Protein AF-A0A7K5X1K3-F1 (afdb_monomer_lite)

Organism: NCBI:txid458190

Foldseek 3Di:
DWDADQQQWIWDWDDDPPDIDIDTLEHPRAGFPDWAADPVRQWIWTAGCQGWIWIAGVVVSGYTHTDDGPNDNPRDDDYDDDDDPDDDD

Sequence (89 aa):
LYFSAQEGMLFFYDIEGLQYEMKICADILQPISSLIFSPDYTTLLLVTDQGTVYTYKPAHSGEAVKLLDACSSCFLAADFLTPGDKYCV

Secondary structure (DSSP, 8-state):
-EEE-TTSEEEEEEEETTEEEEEEEEE-SS-EEEEEE-TTSS-EEEEETTSEEEEE-GGGT---EEEEE---TT----------TT---

Structure (mmCIF, N/CA/C/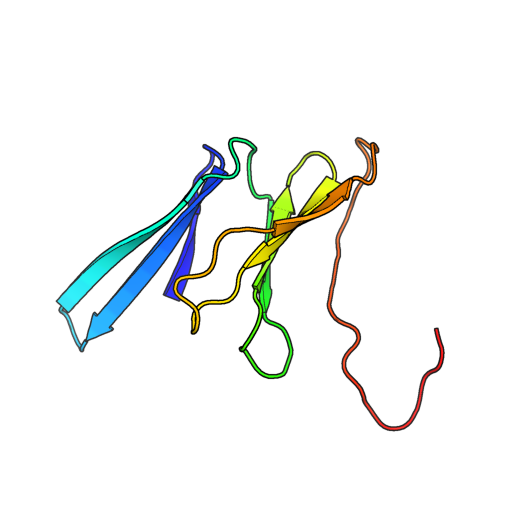O backbone):
data_AF-A0A7K5X1K3-F1
#
_entry.id   AF-A0A7K5X1K3-F1
#
loop_
_atom_site.group_PDB
_atom_site.id
_atom_site.type_symbol
_atom_site.label_atom_id
_atom_site.label_alt_id
_atom_site.label_comp_id
_atom_site.label_asym_id
_atom_site.label_entity_id
_atom_site.label_seq_id
_atom_site.pdbx_PDB_ins_code
_atom_site.Cartn_x
_atom_site.Cartn_y
_atom_site.Cartn_z
_atom_site.occupancy
_atom_site.B_iso_or_equiv
_atom_site.auth_seq_id
_atom_site.auth_comp_id
_atom_site.auth_asym_id
_atom_site.auth_atom_id
_atom_site.pdbx_PDB_model_num
ATOM 1 N N . LEU A 1 1 ? -8.083 3.488 8.479 1.00 92.00 1 LEU A N 1
ATOM 2 C CA . LEU A 1 1 ? -7.725 4.366 7.332 1.00 92.00 1 LEU A CA 1
ATOM 3 C C . LEU A 1 1 ? -6.208 4.426 7.215 1.00 92.00 1 LEU A C 1
ATOM 5 O O . LEU A 1 1 ? -5.570 4.581 8.245 1.00 92.00 1 LEU A O 1
ATOM 9 N N . TYR A 1 2 ? -5.642 4.311 6.013 1.00 94.81 2 TYR A N 1
ATOM 10 C CA . TYR A 1 2 ? -4.191 4.410 5.801 1.00 94.81 2 TYR A CA 1
ATOM 11 C C . TYR A 1 2 ? -3.809 5.736 5.151 1.00 94.81 2 TYR A C 1
ATOM 13 O O . TYR A 1 2 ? -4.546 6.237 4.303 1.00 94.81 2 TYR A O 1
ATOM 21 N N . PHE A 1 3 ? -2.659 6.281 5.538 1.00 95.00 3 PHE A N 1
ATOM 22 C CA . PHE A 1 3 ? -2.060 7.459 4.913 1.00 95.00 3 PHE A CA 1
ATOM 23 C C . PHE A 1 3 ? -0.535 7.421 5.054 1.00 95.00 3 PHE A C 1
ATOM 25 O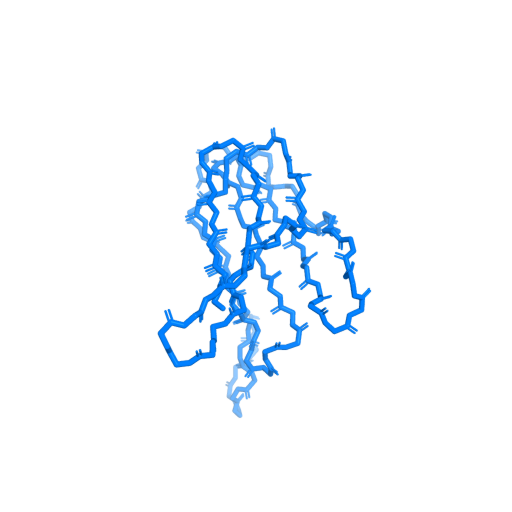 O . PHE A 1 3 ? -0.002 6.733 5.928 1.00 95.00 3 PHE A O 1
ATOM 32 N N . SER A 1 4 ? 0.164 8.153 4.189 1.00 94.38 4 SER A N 1
ATOM 33 C CA . SER A 1 4 ? 1.614 8.323 4.247 1.00 94.38 4 SER A CA 1
ATOM 34 C C . SER A 1 4 ? 1.984 9.744 4.660 1.00 94.38 4 SER A C 1
ATOM 36 O O . SER A 1 4 ? 1.265 10.700 4.364 1.00 94.38 4 SER A O 1
ATOM 38 N N . ALA A 1 5 ? 3.117 9.884 5.344 1.00 88.19 5 ALA A N 1
ATOM 39 C CA . ALA A 1 5 ? 3.760 11.177 5.569 1.00 88.19 5 ALA A CA 1
ATOM 40 C C . ALA A 1 5 ? 4.951 11.369 4.621 1.00 88.19 5 ALA A C 1
ATOM 42 O O . ALA A 1 5 ? 5.497 10.404 4.083 1.00 88.19 5 ALA A O 1
ATOM 43 N N . GLN A 1 6 ? 5.389 12.622 4.465 1.00 79.31 6 GLN A N 1
ATOM 44 C CA . GLN A 1 6 ? 6.496 13.001 3.578 1.00 79.31 6 GLN A CA 1
ATOM 45 C C . GLN A 1 6 ? 7.817 12.275 3.904 1.00 79.31 6 GLN A C 1
ATOM 47 O O . GLN A 1 6 ? 8.651 12.102 3.023 1.00 79.31 6 GLN A O 1
ATOM 52 N N . GLU A 1 7 ? 7.986 11.797 5.138 1.00 86.69 7 GLU A N 1
ATOM 53 C CA . GLU A 1 7 ? 9.175 11.062 5.591 1.00 86.69 7 GLU A CA 1
ATOM 54 C C . GLU A 1 7 ? 9.171 9.566 5.215 1.00 86.69 7 GLU A C 1
ATOM 56 O O . GLU A 1 7 ? 10.126 8.860 5.513 1.00 86.69 7 GLU A O 1
ATOM 61 N N . GLY A 1 8 ? 8.128 9.064 4.543 1.00 92.00 8 GLY A N 1
ATOM 62 C CA . GLY A 1 8 ? 8.060 7.657 4.123 1.00 92.00 8 GLY A CA 1
ATOM 63 C C . GLY A 1 8 ? 7.474 6.702 5.161 1.00 92.00 8 GLY A C 1
ATOM 64 O O . GLY A 1 8 ? 7.523 5.484 4.987 1.00 92.00 8 GLY A O 1
ATOM 65 N N . MET A 1 9 ? 6.882 7.244 6.224 1.00 94.19 9 MET A N 1
ATOM 66 C CA . MET A 1 9 ? 6.129 6.468 7.204 1.00 94.19 9 MET A CA 1
ATOM 67 C C . MET A 1 9 ? 4.717 6.162 6.698 1.00 94.19 9 MET A C 1
ATOM 69 O O . MET A 1 9 ? 4.001 7.056 6.234 1.00 94.19 9 MET A O 1
ATOM 73 N N . LEU A 1 10 ? 4.304 4.902 6.846 1.00 95.69 10 LEU A N 1
ATOM 74 C CA . LEU A 1 10 ? 2.926 4.453 6.678 1.00 95.69 10 LEU A CA 1
ATOM 75 C C . LEU A 1 10 ? 2.221 4.460 8.034 1.00 95.69 10 LEU A C 1
ATOM 77 O O . LEU A 1 10 ? 2.662 3.797 8.975 1.00 95.69 10 LEU A O 1
ATOM 81 N N . PHE A 1 11 ? 1.079 5.131 8.097 1.00 94.88 11 PHE A N 1
ATOM 82 C CA . PHE A 1 11 ? 0.243 5.197 9.285 1.00 94.88 11 PHE A CA 1
ATOM 83 C C . PHE A 1 11 ? -1.101 4.511 9.069 1.00 94.88 11 PHE A C 1
ATOM 85 O O . PHE A 1 11 ? -1.657 4.512 7.967 1.00 94.88 11 PHE A O 1
ATOM 92 N N . PHE A 1 12 ? -1.653 3.997 10.164 1.00 94.19 12 PHE A N 1
ATOM 93 C CA . PHE A 1 12 ? -3.013 3.494 10.249 1.00 94.19 12 PHE A CA 1
ATOM 94 C C . PHE A 1 12 ? -3.779 4.222 11.349 1.00 94.19 12 PHE A C 1
ATOM 96 O O . PHE A 1 12 ? -3.347 4.254 12.501 1.00 94.19 12 PHE A O 1
ATOM 103 N N . TYR A 1 13 ? -4.933 4.774 10.985 1.00 94.12 13 TYR A N 1
ATOM 104 C CA . TYR A 1 13 ? -5.946 5.208 11.935 1.00 94.12 13 TYR A CA 1
ATOM 105 C C . TYR A 1 13 ? -6.983 4.114 12.141 1.00 94.12 13 TYR A C 1
ATOM 107 O O . TYR A 1 13 ? -7.685 3.733 11.194 1.00 94.12 13 TYR A O 1
ATOM 115 N N . ASP A 1 14 ? -7.089 3.675 13.385 1.00 93.06 14 ASP A N 1
ATOM 116 C CA . ASP A 1 14 ? -8.181 2.865 13.898 1.00 93.06 14 ASP A CA 1
ATOM 117 C C . ASP A 1 14 ? -9.258 3.821 14.414 1.00 93.06 14 ASP A C 1
ATOM 119 O O . ASP A 1 14 ? -8.982 4.604 15.319 1.00 93.06 14 ASP A O 1
ATOM 123 N N . ILE A 1 15 ? -10.424 3.874 13.768 1.00 94.31 15 ILE A N 1
ATOM 124 C CA . ILE A 1 15 ? -11.435 4.914 14.018 1.00 94.31 15 ILE A CA 1
ATOM 125 C C . ILE A 1 15 ? -12.710 4.251 14.527 1.00 94.31 15 ILE A C 1
ATOM 127 O O . ILE A 1 15 ? -13.338 3.477 13.804 1.00 94.31 15 ILE A O 1
ATOM 131 N N . GLU A 1 16 ? -13.135 4.635 15.728 1.00 95.00 16 GLU A N 1
ATOM 132 C CA . GLU A 1 16 ? -14.364 4.178 16.371 1.00 95.00 16 GLU A CA 1
ATOM 133 C C . GLU A 1 16 ? -15.224 5.388 16.771 1.00 95.00 16 GLU A C 1
ATOM 135 O O . GLU A 1 16 ? -15.022 6.049 17.793 1.00 95.00 16 GLU A O 1
ATOM 140 N N . GLY A 1 17 ? -16.206 5.723 15.929 1.00 94.19 17 GLY A N 1
ATOM 141 C CA . GLY A 1 17 ? -17.070 6.886 16.142 1.00 94.19 17 GLY A CA 1
ATOM 142 C C . GLY A 1 17 ? -16.297 8.209 16.079 1.00 94.19 17 GLY A C 1
ATOM 143 O O . GLY A 1 17 ? -15.825 8.598 15.015 1.00 94.19 17 GLY A O 1
ATOM 144 N N . LEU A 1 18 ? -16.211 8.918 17.211 1.00 94.06 18 LEU A N 1
ATOM 145 C CA . LEU A 1 18 ? -15.447 10.171 17.351 1.00 94.06 18 LEU A CA 1
ATOM 146 C C . LEU A 1 18 ? -14.046 9.961 17.944 1.00 94.06 18 LEU A C 1
ATOM 148 O O . LEU A 1 18 ? -13.308 10.929 18.129 1.00 94.06 18 LEU A O 1
ATOM 152 N N . GLN A 1 19 ? -13.694 8.723 18.282 1.00 96.12 19 GLN A N 1
ATOM 153 C CA . GLN A 1 19 ? -12.388 8.366 18.817 1.00 96.12 19 GLN A CA 1
ATOM 154 C C . GLN A 1 19 ? -11.540 7.740 17.715 1.00 96.12 19 GLN A C 1
ATOM 156 O O . GLN A 1 19 ? -12.057 7.081 16.812 1.00 96.12 19 GLN A O 1
ATOM 161 N N . TYR A 1 20 ? -10.231 7.965 17.783 1.00 95.19 20 TYR A N 1
ATOM 162 C CA . TYR A 1 20 ? -9.291 7.284 16.909 1.00 95.19 20 TYR A CA 1
ATOM 163 C C . TYR A 1 20 ? -7.966 7.008 17.617 1.00 95.19 20 TYR A C 1
ATOM 165 O O . TYR A 1 20 ? -7.518 7.796 18.452 1.00 95.19 20 TYR A O 1
ATOM 173 N N . GLU A 1 21 ? -7.322 5.913 17.231 1.00 95.81 21 GLU A N 1
ATOM 174 C CA . GLU A 1 21 ? -5.937 5.599 17.565 1.00 95.81 21 GLU A CA 1
ATOM 175 C C . GLU A 1 21 ? -5.075 5.649 16.304 1.00 95.81 21 GLU A C 1
ATOM 177 O O . GLU A 1 21 ? -5.484 5.200 15.234 1.00 95.81 21 GLU A O 1
ATOM 182 N N . MET A 1 22 ? -3.857 6.175 16.427 1.00 93.44 22 MET A N 1
ATOM 183 C CA . MET A 1 22 ? -2.862 6.181 15.354 1.00 93.44 22 MET A CA 1
ATOM 184 C C . MET A 1 22 ? -1.791 5.129 15.630 1.00 93.44 22 MET A C 1
ATOM 186 O O . MET A 1 22 ? -1.252 5.064 16.734 1.00 93.44 22 MET A O 1
ATOM 190 N N . LYS A 1 23 ? -1.434 4.345 14.611 1.00 92.88 23 LYS A N 1
ATOM 191 C CA . LYS A 1 23 ? -0.357 3.350 14.662 1.00 92.88 23 LYS A CA 1
ATOM 192 C C . LYS A 1 23 ? 0.604 3.580 13.495 1.00 92.88 23 LYS A C 1
ATOM 194 O O . LYS A 1 23 ? 0.161 3.832 12.375 1.00 92.88 23 LYS A O 1
ATOM 199 N N . ILE A 1 24 ? 1.908 3.488 13.755 1.00 92.62 24 ILE A N 1
ATOM 200 C CA . ILE A 1 24 ? 2.930 3.431 12.700 1.00 92.62 24 ILE A CA 1
ATOM 201 C C . ILE A 1 24 ? 3.010 1.981 12.231 1.00 92.62 24 ILE A C 1
ATOM 203 O O . ILE A 1 24 ? 3.213 1.075 13.037 1.00 92.62 24 ILE A O 1
ATOM 207 N N . CYS A 1 25 ? 2.818 1.766 10.935 1.00 93.56 25 CYS A N 1
ATOM 208 C CA . CYS A 1 25 ? 2.756 0.441 10.329 1.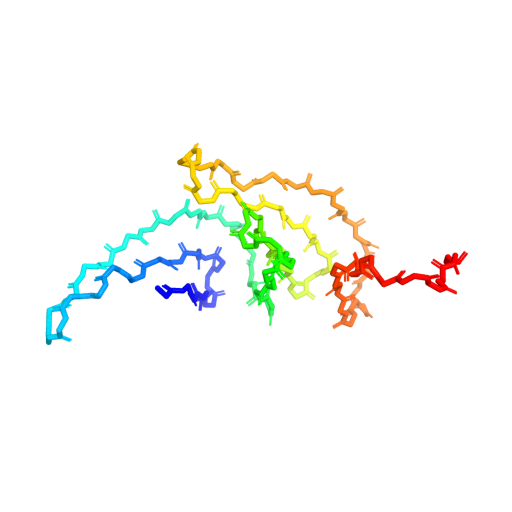00 93.56 25 CYS A CA 1
ATOM 209 C C . CYS A 1 25 ? 4.076 0.026 9.683 1.00 93.56 25 CYS A C 1
ATOM 211 O O . CYS A 1 25 ? 4.440 -1.144 9.749 1.00 93.56 25 CYS A O 1
ATOM 213 N N . ALA A 1 26 ? 4.758 0.965 9.030 1.00 93.56 26 ALA A N 1
ATOM 214 C CA . ALA A 1 26 ? 6.027 0.733 8.354 1.00 93.56 26 ALA A CA 1
ATOM 215 C C . ALA A 1 26 ? 6.792 2.049 8.185 1.00 93.56 26 ALA A C 1
ATOM 217 O O . ALA A 1 26 ? 6.181 3.117 8.108 1.00 93.56 26 ALA A O 1
ATOM 218 N N . ASP A 1 27 ? 8.112 1.942 8.069 1.00 93.81 27 ASP A N 1
ATOM 219 C CA . ASP A 1 27 ? 9.006 3.037 7.705 1.00 93.81 27 ASP A CA 1
ATOM 220 C C . ASP A 1 27 ? 9.797 2.638 6.452 1.00 93.81 27 ASP A C 1
ATOM 222 O O . ASP A 1 27 ? 10.592 1.698 6.473 1.00 93.81 27 ASP A O 1
ATOM 226 N N . ILE A 1 28 ? 9.511 3.312 5.338 1.00 93.12 28 ILE A N 1
ATOM 227 C CA . ILE A 1 28 ? 10.105 3.031 4.025 1.00 93.12 28 ILE A CA 1
ATOM 228 C C . ILE A 1 28 ? 11.372 3.865 3.793 1.00 93.12 28 ILE A C 1
ATOM 230 O O . ILE A 1 28 ? 12.112 3.601 2.843 1.00 93.12 28 ILE A O 1
ATOM 234 N N . LEU A 1 29 ? 11.644 4.861 4.649 1.00 91.44 29 LEU A N 1
ATOM 235 C CA . LEU A 1 29 ? 12.765 5.804 4.529 1.00 91.44 29 LEU A CA 1
ATOM 236 C C . LEU A 1 29 ? 12.815 6.557 3.182 1.00 91.44 29 LEU A C 1
ATOM 238 O O . LEU A 1 29 ? 13.841 7.134 2.817 1.00 91.44 29 LEU A O 1
ATOM 242 N N . GLN A 1 30 ? 11.719 6.537 2.420 1.00 91.19 30 GLN A N 1
ATOM 243 C CA . GLN A 1 30 ? 11.554 7.224 1.142 1.00 91.19 30 GLN A CA 1
ATOM 244 C C . GLN A 1 30 ? 10.132 7.785 1.043 1.00 91.19 30 GLN A C 1
ATOM 246 O O . GLN A 1 30 ? 9.192 7.077 1.414 1.00 91.19 30 GLN A O 1
ATOM 251 N N . PRO A 1 31 ? 9.941 9.000 0.496 1.00 92.88 31 PRO A N 1
ATOM 252 C CA . PRO A 1 31 ? 8.614 9.577 0.306 1.00 92.88 31 PRO A CA 1
ATOM 253 C C . PRO A 1 31 ? 7.683 8.644 -0.479 1.00 92.88 31 PRO A C 1
ATOM 255 O O . PRO A 1 31 ? 8.026 8.183 -1.571 1.00 92.88 31 PRO A O 1
ATOM 258 N N . ILE A 1 32 ? 6.508 8.364 0.093 1.00 94.69 32 ILE A N 1
ATOM 259 C CA . ILE A 1 32 ? 5.472 7.526 -0.523 1.00 94.69 32 ILE A CA 1
ATOM 260 C C . ILE A 1 32 ? 4.500 8.432 -1.279 1.00 94.69 32 ILE A C 1
ATOM 262 O O . ILE A 1 32 ? 3.803 9.247 -0.671 1.00 94.69 32 ILE A O 1
ATOM 266 N N . SER A 1 33 ? 4.427 8.235 -2.589 1.00 93.06 33 SER A N 1
ATOM 267 C CA . SER A 1 33 ? 3.632 9.015 -3.533 1.00 93.06 33 SER A CA 1
ATOM 268 C C . SER A 1 33 ? 2.229 8.448 -3.745 1.00 93.06 33 SER A C 1
ATOM 270 O O . SER A 1 33 ? 1.307 9.178 -4.104 1.00 93.06 33 SER A O 1
ATOM 272 N N . SER A 1 34 ? 2.038 7.140 -3.545 1.00 94.56 34 SER A N 1
ATOM 273 C CA . SER A 1 34 ? 0.740 6.480 -3.723 1.00 94.56 34 SER A CA 1
ATOM 274 C C . SER A 1 34 ? 0.559 5.274 -2.804 1.00 94.56 34 SER A C 1
ATOM 276 O O . SER A 1 34 ? 1.498 4.521 -2.535 1.00 94.56 34 SER A O 1
ATOM 278 N N . LEU A 1 35 ? -0.686 5.092 -2.358 1.00 96.06 35 LEU A N 1
ATOM 279 C CA . LEU A 1 35 ? -1.160 3.976 -1.543 1.00 96.06 35 LEU A CA 1
ATOM 280 C C . LEU A 1 35 ? -2.324 3.299 -2.263 1.00 96.06 35 LEU A C 1
ATOM 282 O O . LEU A 1 35 ? -3.339 3.947 -2.520 1.00 96.06 35 LEU A O 1
ATOM 286 N N . ILE A 1 36 ? -2.185 2.017 -2.601 1.00 96.25 36 ILE A N 1
ATOM 287 C CA . ILE A 1 36 ? -3.140 1.338 -3.489 1.00 96.25 36 ILE A CA 1
ATOM 288 C C . ILE A 1 36 ? -3.503 -0.025 -2.919 1.00 96.25 36 ILE A C 1
ATOM 290 O O . ILE A 1 36 ? -2.643 -0.890 -2.760 1.00 96.25 36 ILE A O 1
ATOM 294 N N . PHE A 1 37 ? -4.776 -0.221 -2.585 1.00 94.88 37 PHE A N 1
ATOM 2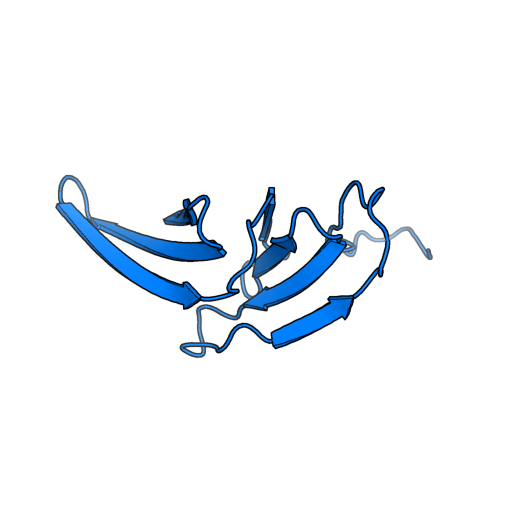95 C CA . PHE A 1 37 ? -5.256 -1.510 -2.104 1.00 94.88 37 PHE A CA 1
ATOM 296 C C . PHE A 1 37 ? -5.449 -2.493 -3.252 1.00 94.88 37 PHE A C 1
ATOM 298 O O . PHE A 1 37 ? -5.988 -2.157 -4.303 1.00 94.88 37 PHE A O 1
ATOM 305 N N . SER A 1 38 ? -5.057 -3.736 -2.998 1.00 93.75 38 SER A N 1
ATOM 306 C CA . SER A 1 38 ? -5.501 -4.879 -3.793 1.00 93.75 38 SER A CA 1
ATOM 307 C C . SER A 1 38 ? -7.028 -4.998 -3.761 1.00 93.75 38 SER A C 1
ATOM 309 O O . SER A 1 38 ? -7.651 -4.588 -2.778 1.00 93.75 38 SER A O 1
ATOM 311 N N . PRO A 1 39 ? -7.650 -5.591 -4.796 1.00 91.62 39 PRO A N 1
ATOM 312 C CA . PRO A 1 39 ? -9.108 -5.713 -4.874 1.00 91.62 39 PRO A CA 1
ATOM 313 C C . PRO A 1 39 ? -9.751 -6.465 -3.706 1.00 91.62 39 PRO A C 1
ATOM 315 O O . PRO A 1 39 ? -10.906 -6.216 -3.373 1.00 91.62 39 PRO A O 1
ATOM 318 N N . ASP A 1 40 ? -9.011 -7.386 -3.086 1.00 91.88 40 ASP A N 1
ATOM 319 C CA . ASP A 1 40 ? -9.455 -8.154 -1.921 1.00 91.88 40 ASP A CA 1
ATOM 320 C C . ASP A 1 40 ? -9.112 -7.480 -0.578 1.00 91.88 40 ASP A C 1
ATOM 322 O O . ASP A 1 40 ? -9.403 -8.030 0.482 1.00 91.88 40 ASP A O 1
ATOM 326 N N . TYR A 1 41 ? -8.506 -6.288 -0.619 1.00 91.06 41 TYR A N 1
ATOM 327 C CA . TYR A 1 41 ? -8.068 -5.494 0.531 1.00 91.06 41 TYR A CA 1
ATOM 328 C C . TYR A 1 41 ? -7.065 -6.190 1.466 1.00 91.06 41 TYR A C 1
ATOM 330 O O . TYR A 1 41 ? -6.820 -5.717 2.578 1.00 91.06 41 TYR A O 1
ATOM 338 N N . THR A 1 42 ? -6.429 -7.282 1.035 1.00 92.75 42 THR A N 1
ATOM 339 C CA . THR A 1 42 ? -5.470 -8.025 1.872 1.00 92.75 42 THR A CA 1
ATOM 340 C C . THR A 1 42 ? -4.045 -7.485 1.781 1.00 92.75 42 THR A C 1
ATOM 342 O O . THR A 1 42 ? -3.242 -7.674 2.698 1.00 92.75 42 THR A O 1
ATOM 345 N N . THR A 1 43 ? -3.726 -6.800 0.682 1.00 93.81 43 THR A N 1
ATOM 346 C CA . THR A 1 43 ? -2.408 -6.224 0.387 1.00 93.81 43 THR A CA 1
ATOM 347 C C . THR A 1 43 ? -2.534 -4.751 -0.005 1.00 93.81 43 THR A C 1
ATOM 349 O O . THR A 1 43 ? -3.433 -4.379 -0.759 1.00 93.81 43 THR A O 1
ATOM 352 N N . LEU A 1 44 ? -1.610 -3.923 0.474 1.00 95.88 44 LEU A N 1
ATOM 353 C CA . LEU A 1 44 ? -1.465 -2.507 0.151 1.00 95.88 44 LEU A CA 1
ATOM 354 C C . LEU A 1 44 ? -0.133 -2.289 -0.580 1.00 95.88 44 LEU A C 1
ATOM 356 O O . LEU A 1 44 ? 0.914 -2.694 -0.074 1.00 95.88 44 LEU A O 1
ATOM 360 N N . LEU A 1 45 ? -0.158 -1.657 -1.753 1.00 96.62 45 LEU A N 1
ATOM 361 C CA . LEU A 1 45 ? 1.049 -1.171 -2.420 1.00 96.62 45 LEU A CA 1
ATOM 362 C C . LEU A 1 45 ? 1.438 0.192 -1.863 1.00 96.62 45 LEU A C 1
ATOM 364 O O . LEU A 1 45 ? 0.590 1.076 -1.734 1.00 96.62 45 LEU A O 1
ATOM 368 N N . LEU A 1 46 ? 2.729 0.345 -1.583 1.00 96.19 46 LEU A N 1
ATOM 369 C CA . LEU A 1 46 ? 3.368 1.611 -1.242 1.00 96.19 46 LEU A CA 1
ATOM 370 C C . LEU A 1 46 ? 4.310 1.955 -2.392 1.00 96.19 46 LEU A C 1
ATOM 372 O O . LEU A 1 46 ? 5.297 1.252 -2.618 1.00 96.19 46 LEU A O 1
ATOM 376 N N . VAL A 1 47 ? 3.986 3.002 -3.139 1.00 95.19 47 VAL A N 1
ATOM 377 C CA . VAL A 1 47 ? 4.796 3.472 -4.266 1.00 95.19 47 VAL A CA 1
ATOM 378 C C . VAL A 1 47 ? 5.587 4.685 -3.812 1.00 95.19 47 VAL A C 1
ATOM 380 O O . VAL A 1 47 ? 5.001 5.617 -3.268 1.00 95.19 47 VAL A O 1
ATOM 383 N N . THR A 1 48 ? 6.902 4.682 -4.022 1.00 93.88 48 THR A N 1
ATOM 384 C CA . THR A 1 48 ? 7.755 5.829 -3.695 1.00 93.88 48 THR A CA 1
ATOM 385 C C . THR A 1 48 ? 7.898 6.782 -4.876 1.00 93.88 48 THR A C 1
ATOM 387 O O . THR A 1 48 ? 7.763 6.380 -6.034 1.00 93.88 48 THR A O 1
ATOM 390 N N . ASP A 1 49 ? 8.245 8.040 -4.598 1.00 90.12 49 ASP A N 1
ATOM 391 C CA . ASP A 1 49 ? 8.580 9.035 -5.635 1.00 90.12 49 ASP A CA 1
ATOM 392 C C . ASP A 1 49 ? 9.750 8.592 -6.537 1.00 90.12 49 ASP A C 1
ATOM 394 O O . ASP A 1 49 ? 9.904 9.078 -7.653 1.00 90.12 49 ASP A O 1
ATOM 398 N N . GLN A 1 50 ? 10.589 7.665 -6.062 1.00 89.88 50 GLN A N 1
ATOM 399 C CA . GLN A 1 50 ? 11.734 7.127 -6.806 1.00 89.88 50 GLN A CA 1
ATOM 400 C C . GLN A 1 50 ? 11.385 5.875 -7.629 1.00 89.88 50 GLN A C 1
ATOM 402 O O . GLN A 1 50 ? 12.266 5.251 -8.217 1.00 89.88 50 GLN A O 1
ATOM 407 N N . GLY A 1 51 ? 10.111 5.472 -7.656 1.00 91.31 51 GLY A N 1
ATOM 408 C CA . GLY A 1 51 ? 9.662 4.297 -8.400 1.00 91.31 51 GLY A CA 1
ATOM 409 C C . GLY A 1 51 ? 10.013 2.961 -7.753 1.00 91.31 51 GLY A C 1
ATOM 410 O O . GLY A 1 51 ? 10.006 1.927 -8.425 1.00 91.31 51 GLY A O 1
ATOM 411 N N . THR A 1 52 ? 10.320 2.952 -6.454 1.00 94.38 52 THR A N 1
ATOM 412 C CA . THR A 1 52 ? 10.355 1.707 -5.685 1.00 94.38 52 THR A CA 1
ATOM 413 C C . THR A 1 52 ? 8.936 1.355 -5.243 1.00 94.38 52 THR A C 1
ATOM 415 O O . THR A 1 52 ? 8.178 2.218 -4.804 1.00 94.38 52 THR A O 1
ATOM 418 N N . VAL A 1 53 ? 8.568 0.081 -5.352 1.00 95.56 53 VAL A N 1
ATOM 419 C CA . VAL A 1 53 ? 7.248 -0.423 -4.965 1.00 95.56 53 VAL A CA 1
ATOM 420 C C . VAL A 1 53 ? 7.406 -1.451 -3.854 1.00 95.56 53 VAL A C 1
ATOM 422 O O . VAL A 1 53 ? 8.159 -2.419 -3.989 1.00 95.56 53 VAL A O 1
ATOM 425 N N . TYR A 1 54 ? 6.664 -1.257 -2.768 1.00 96.38 54 TYR A N 1
ATOM 426 C CA . TYR A 1 54 ? 6.588 -2.165 -1.628 1.00 96.38 54 TYR A CA 1
ATOM 427 C C . TYR A 1 54 ? 5.183 -2.746 -1.499 1.00 96.38 54 TYR A C 1
ATOM 429 O O . TYR A 1 54 ? 4.201 -2.134 -1.914 1.00 96.38 54 TYR A O 1
ATOM 437 N N . THR A 1 55 ? 5.090 -3.914 -0.874 1.00 96.00 55 THR A N 1
ATOM 438 C CA . THR A 1 55 ? 3.830 -4.534 -0.455 1.00 96.00 55 THR A CA 1
ATOM 439 C C . THR A 1 55 ? 3.744 -4.548 1.064 1.00 96.00 55 THR A C 1
ATOM 441 O O . THR A 1 55 ? 4.714 -4.872 1.742 1.00 96.00 55 THR A O 1
ATOM 444 N N . TYR A 1 56 ? 2.577 -4.216 1.600 1.00 96.06 56 TYR A N 1
ATOM 445 C CA . TYR A 1 56 ? 2.265 -4.258 3.024 1.00 96.06 56 TYR A CA 1
ATOM 446 C C . TYR A 1 56 ? 1.003 -5.098 3.241 1.00 96.06 56 TYR A C 1
ATOM 448 O O . TYR A 1 56 ? 0.017 -4.928 2.524 1.00 96.06 56 TYR A O 1
ATOM 456 N N . LYS A 1 57 ? 1.020 -6.013 4.217 1.00 94.81 57 LYS A N 1
ATOM 457 C CA . LYS A 1 57 ? -0.120 -6.892 4.540 1.00 94.81 57 LYS A CA 1
ATOM 458 C C . LYS A 1 57 ? -0.659 -6.590 5.943 1.00 94.81 57 LYS A C 1
ATOM 460 O O . LYS A 1 57 ? -0.090 -7.089 6.919 1.00 94.81 57 LYS A O 1
ATOM 465 N N . PRO A 1 58 ? -1.774 -5.841 6.065 1.00 90.31 58 PRO A N 1
ATOM 466 C CA . PRO A 1 58 ? -2.355 -5.454 7.353 1.00 90.31 58 PRO A CA 1
ATOM 467 C C . PRO A 1 58 ? -2.599 -6.617 8.322 1.00 90.31 58 PRO A C 1
ATOM 469 O O . PRO A 1 58 ? -2.239 -6.542 9.494 1.00 90.31 58 PRO A O 1
ATOM 472 N N . ALA A 1 59 ? -3.168 -7.721 7.826 1.00 84.69 59 ALA A N 1
ATOM 473 C CA . ALA A 1 59 ? -3.610 -8.852 8.646 1.00 84.69 59 ALA A CA 1
ATOM 474 C C . ALA A 1 59 ? -2.468 -9.662 9.292 1.00 84.69 59 ALA A C 1
ATOM 476 O O . ALA A 1 59 ? -2.719 -10.502 10.153 1.00 84.69 59 ALA A O 1
ATOM 477 N N . HIS A 1 60 ? -1.219 -9.436 8.882 1.00 78.50 60 HIS A N 1
ATOM 478 C CA . HIS A 1 60 ? -0.062 -10.201 9.351 1.00 78.50 60 HIS A CA 1
ATOM 479 C C . HIS A 1 60 ? 0.936 -9.337 10.120 1.00 78.50 60 HIS A C 1
ATOM 481 O O . HIS A 1 60 ? 2.126 -9.649 10.133 1.00 78.50 60 HIS A O 1
ATOM 487 N N . SER A 1 61 ? 0.473 -8.226 10.717 1.00 67.56 61 SER A N 1
ATOM 488 C CA . SER A 1 61 ? 1.330 -7.189 11.326 1.00 67.56 61 SER A CA 1
ATOM 489 C C . SER A 1 61 ? 2.436 -6.694 10.374 1.00 67.56 61 SER A C 1
ATOM 491 O O . SER A 1 61 ? 3.485 -6.247 10.820 1.00 67.56 61 SER A O 1
ATOM 493 N N . GLY A 1 62 ? 2.209 -6.855 9.063 1.00 67.25 62 GLY A N 1
ATOM 494 C CA . GLY A 1 62 ? 3.244 -7.235 8.107 1.00 67.25 62 GLY A CA 1
ATOM 495 C C . GLY A 1 62 ? 4.331 -6.194 7.905 1.00 67.25 62 GLY A C 1
ATOM 496 O O . GLY A 1 62 ? 4.061 -5.006 7.812 1.00 67.25 62 GLY A O 1
ATOM 497 N N . GLU A 1 63 ? 5.564 -6.661 7.769 1.00 87.25 63 GLU A N 1
ATOM 498 C CA . GLU A 1 63 ? 6.665 -5.836 7.288 1.00 87.25 63 GLU A CA 1
ATOM 499 C C . GLU A 1 63 ? 6.379 -5.359 5.855 1.00 87.25 63 GLU A C 1
ATOM 501 O O . GLU A 1 63 ? 5.767 -6.075 5.053 1.00 87.25 63 GLU A O 1
ATOM 506 N N . ALA A 1 64 ? 6.811 -4.142 5.524 1.00 93.88 64 ALA A N 1
ATOM 507 C CA . ALA A 1 64 ? 6.764 -3.669 4.151 1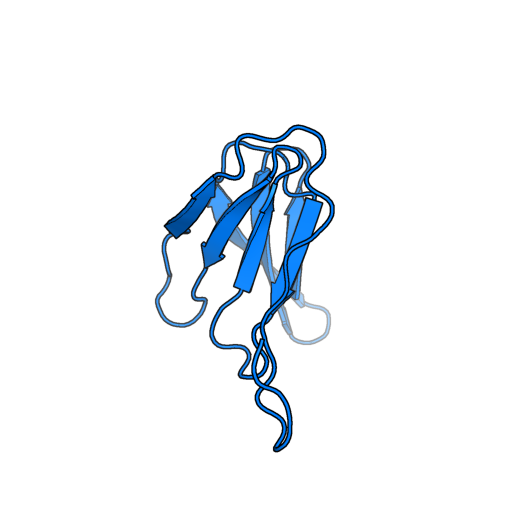.00 93.88 64 ALA A CA 1
ATOM 508 C C . ALA A 1 64 ? 7.864 -4.353 3.330 1.00 93.88 64 ALA A C 1
ATOM 510 O O . ALA A 1 64 ? 9.053 -4.114 3.527 1.00 93.88 64 ALA A O 1
ATOM 511 N N . VAL A 1 65 ? 7.468 -5.193 2.379 1.00 94.88 65 VAL A N 1
ATOM 512 C CA . VAL A 1 65 ? 8.396 -5.973 1.556 1.00 94.88 65 VAL A CA 1
ATOM 513 C C . VAL A 1 65 ? 8.597 -5.279 0.217 1.00 94.88 65 VAL A C 1
ATOM 515 O O . VAL A 1 65 ? 7.635 -5.067 -0.524 1.00 94.88 65 VAL A O 1
ATOM 518 N N . LYS A 1 66 ? 9.850 -4.953 -0.114 1.00 95.44 66 LYS A N 1
ATOM 519 C CA . LYS A 1 66 ? 10.224 -4.402 -1.424 1.00 95.44 66 LYS A CA 1
ATOM 520 C C . LYS A 1 66 ? 9.926 -5.426 -2.521 1.00 95.44 66 LYS A C 1
ATOM 522 O O . LYS A 1 66 ? 10.453 -6.534 -2.491 1.00 95.44 66 LYS A O 1
ATOM 527 N N . LEU A 1 67 ? 9.095 -5.043 -3.487 1.00 94.81 67 LEU A N 1
ATOM 528 C CA . LEU A 1 67 ? 8.686 -5.886 -4.612 1.00 94.81 67 LEU A CA 1
ATOM 529 C C . LEU A 1 67 ? 9.475 -5.551 -5.880 1.00 94.81 67 LEU A C 1
ATOM 531 O O . LEU A 1 67 ? 9.926 -6.447 -6.588 1.00 94.81 67 LEU A O 1
ATOM 535 N N . LEU A 1 68 ? 9.627 -4.258 -6.163 1.00 94.06 68 LEU A N 1
ATOM 536 C CA . LEU A 1 68 ? 10.245 -3.757 -7.385 1.00 94.06 68 LEU A CA 1
ATOM 537 C C . LEU A 1 68 ? 11.047 -2.493 -7.088 1.00 94.06 68 LEU A C 1
ATOM 539 O O . LEU A 1 68 ? 10.638 -1.661 -6.282 1.00 94.06 68 LEU A O 1
ATOM 543 N N . ASP A 1 69 ? 12.166 -2.341 -7.784 1.00 93.69 69 ASP A N 1
ATOM 544 C CA . ASP A 1 69 ? 12.855 -1.068 -7.950 1.00 93.69 69 ASP A CA 1
ATOM 545 C C . ASP A 1 69 ? 12.902 -0.756 -9.440 1.00 93.69 69 ASP A C 1
ATOM 547 O O . ASP A 1 69 ? 13.559 -1.472 -10.198 1.00 93.69 69 ASP A O 1
ATOM 551 N N . ALA A 1 70 ? 12.163 0.259 -9.881 1.00 88.94 70 ALA A N 1
ATOM 552 C CA . ALA A 1 70 ? 12.174 0.637 -11.286 1.00 88.94 70 ALA A CA 1
ATOM 553 C C . ALA A 1 70 ? 13.476 1.352 -11.692 1.00 88.94 70 ALA A C 1
ATOM 555 O O . ALA A 1 70 ? 13.699 1.525 -12.890 1.00 88.94 70 ALA A O 1
ATOM 556 N N . CYS A 1 71 ? 14.309 1.791 -10.730 1.00 79.94 71 CYS A N 1
ATOM 557 C CA . CYS A 1 71 ? 15.520 2.590 -10.961 1.00 79.94 71 CYS A CA 1
ATOM 558 C C . CYS A 1 71 ? 15.289 3.751 -11.950 1.00 79.94 71 CYS A C 1
ATOM 560 O O . CYS A 1 71 ? 16.156 4.078 -12.762 1.00 79.94 71 CYS A O 1
ATOM 562 N N . SER A 1 72 ? 14.091 4.341 -11.926 1.00 77.00 72 SER A N 1
ATOM 563 C CA . SER A 1 72 ? 13.626 5.306 -12.917 1.00 77.00 72 SER A CA 1
ATOM 564 C C . SER A 1 72 ? 13.018 6.504 -12.214 1.00 77.00 72 SER A C 1
ATOM 566 O O . SER A 1 72 ? 11.992 6.390 -11.548 1.00 77.00 72 SER A O 1
ATOM 568 N N . SER A 1 73 ? 13.604 7.679 -12.441 1.00 71.56 73 SER A N 1
ATOM 569 C CA . SER A 1 73 ? 13.066 8.954 -11.956 1.00 71.56 73 SER A CA 1
ATOM 570 C C . SER A 1 73 ? 11.772 9.377 -12.662 1.00 71.56 73 SER A C 1
ATOM 572 O O . SER A 1 73 ? 11.226 10.431 -12.355 1.00 71.56 73 SER A O 1
ATOM 574 N N . CYS A 1 74 ? 11.306 8.598 -13.644 1.00 81.75 74 CYS A N 1
ATOM 575 C CA . CYS A 1 74 ? 10.096 8.861 -14.423 1.00 81.75 74 CYS A CA 1
ATOM 576 C C . CYS A 1 74 ? 8.990 7.837 -14.129 1.00 81.75 74 CYS A C 1
ATOM 578 O O . CYS A 1 74 ? 8.111 7.624 -14.965 1.00 81.75 74 CYS A O 1
ATOM 580 N N . PHE A 1 75 ? 9.054 7.146 -12.989 1.00 85.25 75 PHE A N 1
ATOM 581 C CA . PHE A 1 75 ? 8.010 6.214 -12.588 1.00 85.25 75 PHE A CA 1
ATOM 582 C C . PHE A 1 75 ? 6.701 6.966 -12.314 1.00 85.25 75 PHE A C 1
ATOM 584 O O . PHE A 1 75 ? 6.665 7.863 -11.478 1.00 85.25 75 PHE A O 1
ATOM 591 N N . LEU A 1 76 ? 5.633 6.615 -13.036 1.00 86.44 76 LEU A N 1
ATOM 592 C CA . LEU A 1 76 ? 4.361 7.342 -12.962 1.00 86.44 76 LEU A CA 1
ATOM 593 C C . LEU A 1 76 ? 3.368 6.701 -11.990 1.00 86.44 76 LEU A C 1
ATOM 595 O O . LEU A 1 76 ? 2.752 7.407 -11.199 1.00 86.44 76 LEU A O 1
ATOM 599 N N . ALA A 1 77 ? 3.179 5.382 -12.076 1.00 88.56 77 ALA A N 1
ATOM 600 C CA . ALA A 1 77 ? 2.204 4.654 -11.272 1.00 88.56 77 ALA A CA 1
ATOM 601 C C . ALA A 1 77 ? 2.458 3.138 -11.310 1.00 88.56 77 ALA A C 1
ATOM 603 O O . ALA A 1 77 ? 3.021 2.609 -12.269 1.00 88.56 77 ALA A O 1
ATOM 604 N N . ALA A 1 78 ? 1.974 2.445 -10.282 1.00 91.75 78 ALA A N 1
ATOM 605 C CA . ALA A 1 78 ? 1.722 1.005 -10.272 1.00 91.75 78 ALA A CA 1
ATOM 606 C C . ALA A 1 78 ? 0.258 0.784 -9.892 1.00 91.75 78 ALA A C 1
ATOM 608 O O . ALA A 1 78 ? -0.318 1.634 -9.227 1.00 91.75 78 ALA A O 1
ATOM 609 N N . ASP A 1 79 ? -0.327 -0.345 -10.279 1.00 92.56 79 ASP A N 1
ATOM 610 C CA . ASP A 1 79 ? -1.656 -0.754 -9.822 1.00 92.56 79 ASP A CA 1
ATOM 611 C C . ASP A 1 79 ? -1.771 -2.285 -9.852 1.00 92.56 79 ASP A C 1
ATOM 613 O O . ASP A 1 79 ? -0.971 -2.973 -10.497 1.00 92.56 79 ASP A O 1
ATOM 617 N N . PHE A 1 80 ? -2.759 -2.828 -9.146 1.00 90.31 80 PHE A N 1
ATOM 618 C CA . PHE A 1 80 ? -3.105 -4.236 -9.229 1.00 90.31 80 PHE A CA 1
ATOM 619 C C . PHE A 1 80 ? -3.874 -4.531 -10.513 1.00 90.31 80 PHE A C 1
ATOM 621 O O . PHE A 1 80 ? -4.828 -3.845 -10.876 1.00 90.31 80 PHE A O 1
ATOM 628 N N . LEU A 1 81 ? -3.524 -5.642 -11.156 1.00 86.38 81 LEU A N 1
ATOM 629 C CA . LEU A 1 81 ? -4.380 -6.226 -12.178 1.00 86.38 81 LEU A CA 1
ATOM 630 C C . LEU A 1 81 ? -5.606 -6.819 -11.489 1.00 86.38 81 LEU A C 1
ATOM 632 O O . LEU A 1 81 ? -5.497 -7.775 -10.719 1.00 86.38 81 LEU A O 1
ATOM 636 N N . THR A 1 82 ? -6.772 -6.242 -11.754 1.00 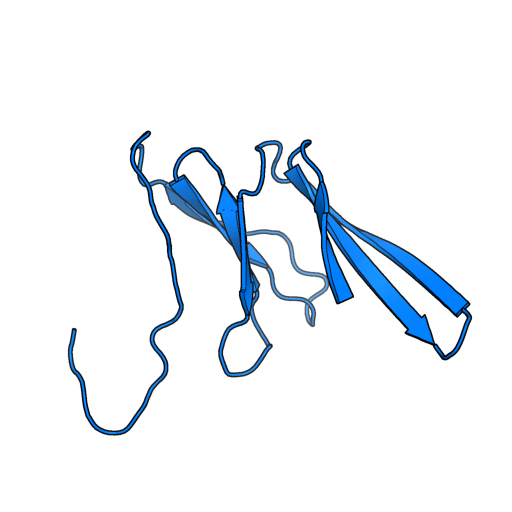76.00 82 THR A N 1
ATOM 637 C CA . THR A 1 82 ? -8.029 -6.769 -11.235 1.00 76.00 82 THR A CA 1
ATOM 638 C C . THR A 1 82 ? -8.513 -7.873 -12.180 1.00 76.00 82 THR A C 1
ATOM 640 O O . THR A 1 82 ? -8.680 -7.625 -13.378 1.00 76.00 82 THR A O 1
ATOM 643 N N . PRO A 1 83 ? -8.676 -9.123 -11.706 1.00 67.06 83 PRO A N 1
ATOM 644 C CA . PRO A 1 83 ? -9.156 -10.203 -12.554 1.00 67.06 83 PRO A CA 1
ATOM 645 C C . PRO A 1 83 ? -10.640 -9.971 -12.859 1.00 67.06 83 PRO A C 1
ATOM 647 O O . PRO A 1 83 ? -11.519 -10.374 -12.107 1.00 67.06 83 PRO A O 1
ATOM 650 N N . GLY A 1 84 ? -10.924 -9.278 -13.957 1.00 66.00 84 GLY A N 1
ATOM 651 C CA . GLY A 1 84 ? -12.168 -9.459 -14.702 1.00 66.00 84 GLY A CA 1
ATOM 652 C C . GLY A 1 84 ? -11.994 -10.544 -15.772 1.00 66.00 84 GLY A C 1
ATOM 653 O O . GLY A 1 84 ? -10.872 -10.918 -16.107 1.00 66.00 84 GLY A O 1
ATOM 654 N N . ASP A 1 85 ? -13.092 -11.012 -16.367 1.00 55.88 85 ASP A N 1
ATOM 655 C CA . ASP A 1 85 ? -13.125 -12.191 -17.258 1.00 55.88 85 ASP A CA 1
ATOM 656 C C . ASP A 1 85 ? -12.382 -12.069 -18.618 1.00 55.88 85 ASP A C 1
ATOM 658 O O . ASP A 1 85 ? -12.639 -12.876 -19.512 1.00 55.88 85 ASP A O 1
ATOM 662 N N . LYS A 1 86 ? -11.543 -11.052 -18.882 1.00 56.09 86 LYS A N 1
ATOM 663 C CA . LYS A 1 86 ? -11.295 -10.636 -20.285 1.00 56.09 86 LYS A CA 1
ATOM 664 C C . LYS A 1 86 ? -9.905 -10.228 -20.755 1.00 56.09 86 LYS A C 1
ATOM 666 O O . LYS A 1 86 ? -9.776 -10.051 -21.965 1.00 56.09 86 LYS A O 1
ATOM 671 N N . TYR A 1 87 ? -8.882 -10.091 -19.918 1.00 58.25 87 TYR A N 1
ATOM 672 C CA . TYR A 1 87 ? -7.606 -9.567 -20.425 1.00 58.25 87 TYR A CA 1
ATOM 673 C C . TYR A 1 87 ? -6.387 -10.361 -19.961 1.00 58.25 87 TYR A C 1
ATOM 675 O O . TYR A 1 87 ? -6.175 -10.580 -18.771 1.00 58.25 87 TYR A O 1
ATOM 683 N N . CYS A 1 88 ? -5.593 -10.766 -20.955 1.00 54.06 88 CYS A N 1
ATOM 684 C CA . CYS A 1 88 ? -4.166 -11.034 -20.838 1.00 54.06 88 CYS A CA 1
ATOM 685 C C . CYS A 1 88 ? -3.421 -9.708 -21.035 1.00 54.06 88 CYS A C 1
ATOM 687 O O . CYS A 1 88 ? -3.851 -8.886 -21.846 1.00 54.06 88 CYS A O 1
ATOM 689 N N . VAL A 1 89 ? -2.344 -9.519 -20.273 1.00 55.44 89 VAL A N 1
ATOM 690 C CA . VAL A 1 89 ? -1.427 -8.371 -20.365 1.00 55.44 89 VAL A CA 1
ATOM 691 C C . VAL A 1 89 ? -0.623 -8.432 -21.658 1.00 55.44 89 VAL A C 1
ATOM 693 O O . VAL A 1 89 ? -0.216 -9.559 -22.024 1.00 55.44 89 VAL A O 1
#

pLDDT: mean 88.54, std 10.65, range [54.06, 96.62]

Radius of gyration: 14.2 Å; chains: 1; bounding box: 33×25×40 Å

InterPro domains:
  IPR036322 WD40-repeat-containing domain superfamily [SSF50978] (2-82)